Protein AF-A0A4Q5R0M1-F1 (afdb_monomer_lite)

Secondary structure (DSSP, 8-state):
-------------PPP---S-HHHHHHHHHHHHHHHHHHHHHHHHTTEEEEEEEEPPPBTTB---EEEEEEEPP-

pLDDT: mean 73.44, std 13.96, range [35.56, 90.62]

Structure (mmCIF, N/CA/C/O backbone):
data_AF-A0A4Q5R0M1-F1
#
_entry.id   AF-A0A4Q5R0M1-F1
#
loop_
_atom_site.group_PDB
_atom_site.id
_atom_site.type_symbol
_atom_site.label_atom_id
_atom_site.label_alt_id
_atom_site.label_comp_id
_atom_site.label_asym_id
_atom_site.label_entity_id
_atom_site.label_seq_id
_atom_site.pdbx_PDB_ins_code
_atom_site.Cartn_x
_atom_site.Cartn_y
_atom_site.Cartn_z
_atom_site.occupancy
_atom_site.B_iso_or_equiv
_atom_site.auth_seq_id
_atom_site.auth_comp_id
_atom_site.auth_asym_id
_atom_site.auth_atom_id
_atom_site.pdbx_PDB_model_num
ATOM 1 N N . MET A 1 1 ? 6.163 -5.141 30.339 1.00 35.56 1 MET A N 1
ATOM 2 C CA . MET A 1 1 ? 5.534 -4.341 29.268 1.00 35.56 1 MET A CA 1
ATOM 3 C C . MET A 1 1 ? 5.173 -5.292 28.139 1.00 35.56 1 MET A C 1
ATOM 5 O O . MET A 1 1 ? 6.054 -6.007 27.686 1.00 35.56 1 MET A O 1
ATOM 9 N N . LEU A 1 2 ? 3.891 -5.390 27.775 1.00 44.47 2 LEU A N 1
ATOM 10 C CA . LEU A 1 2 ? 3.417 -6.247 26.682 1.00 44.47 2 LEU A CA 1
ATOM 11 C C . LEU A 1 2 ? 3.566 -5.483 25.366 1.00 44.47 2 LEU A C 1
ATOM 13 O O . LEU A 1 2 ? 2.747 -4.624 25.049 1.00 44.47 2 LEU A O 1
ATOM 17 N N . THR A 1 3 ? 4.623 -5.770 24.615 1.00 43.75 3 THR A N 1
ATOM 18 C CA . THR A 1 3 ? 4.705 -5.380 23.206 1.00 43.75 3 THR A CA 1
ATOM 19 C C . THR A 1 3 ? 3.546 -6.072 22.476 1.00 43.75 3 THR A C 1
ATOM 21 O O . THR A 1 3 ? 3.395 -7.285 22.650 1.00 43.75 3 THR A O 1
ATOM 24 N N . PRO A 1 4 ? 2.700 -5.373 21.696 1.00 47.94 4 PRO A N 1
ATOM 25 C CA . PRO A 1 4 ? 1.681 -6.054 20.910 1.00 47.94 4 PRO A CA 1
ATOM 26 C C . PRO A 1 4 ? 2.390 -7.016 19.958 1.00 47.94 4 PRO A C 1
ATOM 28 O O . PRO A 1 4 ? 3.389 -6.644 19.338 1.00 47.94 4 PRO A O 1
ATOM 31 N N . ALA A 1 5 ? 1.898 -8.249 19.856 1.00 47.31 5 ALA A N 1
ATOM 32 C CA . ALA A 1 5 ? 2.387 -9.192 18.864 1.00 47.31 5 ALA A CA 1
ATOM 33 C C . ALA A 1 5 ? 2.149 -8.582 17.477 1.00 47.31 5 ALA A C 1
ATOM 35 O O . ALA A 1 5 ? 1.014 -8.501 17.008 1.00 47.31 5 ALA A O 1
ATOM 36 N N . PHE A 1 6 ? 3.215 -8.093 16.846 1.00 48.66 6 PHE A N 1
ATOM 37 C CA . PHE A 1 6 ? 3.187 -7.676 15.455 1.00 48.66 6 PHE A CA 1
ATOM 38 C C . PHE A 1 6 ? 2.852 -8.910 14.612 1.00 48.66 6 PHE A C 1
ATOM 40 O O . PHE A 1 6 ? 3.691 -9.790 14.418 1.00 48.66 6 PHE A O 1
ATOM 47 N N . GLN A 1 7 ? 1.599 -9.017 14.180 1.00 52.06 7 GLN A N 1
ATOM 48 C CA . GLN A 1 7 ? 1.086 -10.176 13.464 1.00 52.06 7 GLN A CA 1
ATOM 49 C C . GLN A 1 7 ? 0.692 -9.728 12.058 1.00 52.06 7 GLN A C 1
ATOM 51 O O . GLN A 1 7 ? -0.426 -9.288 11.819 1.00 52.06 7 GLN A O 1
ATOM 56 N N . GLY A 1 8 ? 1.648 -9.796 11.134 1.00 52.00 8 GLY A N 1
ATOM 57 C CA . GLY A 1 8 ? 1.387 -9.518 9.725 1.00 52.00 8 GLY A CA 1
ATOM 58 C C . GLY A 1 8 ? 2.625 -9.058 8.977 1.00 52.00 8 GLY A C 1
ATOM 59 O O . GLY A 1 8 ? 2.818 -7.868 8.762 1.00 52.00 8 GLY A O 1
ATOM 60 N N . LYS A 1 9 ? 3.464 -9.998 8.536 1.00 53.25 9 LYS A N 1
ATOM 61 C CA . LYS A 1 9 ? 4.335 -9.738 7.386 1.00 53.25 9 LYS A CA 1
ATOM 62 C C . LYS A 1 9 ? 3.569 -10.172 6.140 1.00 53.25 9 LYS A C 1
ATOM 64 O O . LYS A 1 9 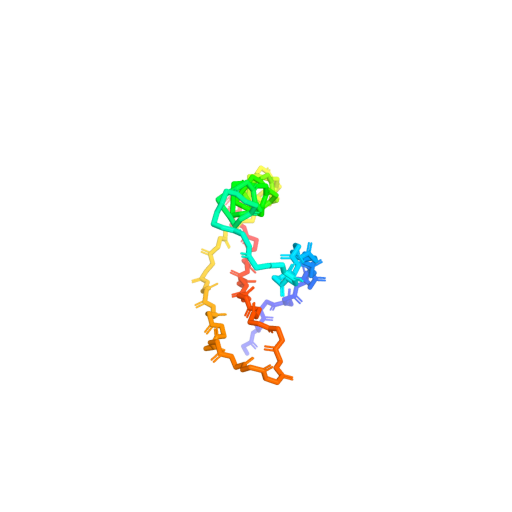? 3.604 -11.342 5.784 1.00 53.25 9 LYS A O 1
ATOM 69 N N . SER A 1 10 ? 2.835 -9.252 5.523 1.00 60.12 10 SER A N 1
ATOM 70 C CA . SER A 1 10 ? 2.350 -9.429 4.153 1.00 60.12 10 SER A CA 1
ATOM 71 C C . SER A 1 10 ? 3.309 -8.689 3.229 1.00 60.12 10 SER A C 1
ATOM 73 O O . SER A 1 10 ? 3.220 -7.472 3.082 1.00 60.12 10 SER A O 1
ATOM 75 N N . GLU A 1 11 ? 4.279 -9.405 2.672 1.00 64.69 11 GLU A N 1
ATOM 76 C CA . GLU A 1 11 ? 5.154 -8.844 1.646 1.00 64.69 11 GLU A CA 1
ATOM 77 C C . GLU A 1 11 ? 4.366 -8.733 0.334 1.00 64.69 11 GLU A C 1
ATOM 79 O O . GLU A 1 11 ? 3.758 -9.709 -0.107 1.00 64.69 11 GLU A O 1
ATOM 84 N N . VAL A 1 12 ? 4.324 -7.539 -0.265 1.00 69.62 12 VAL A N 1
ATOM 85 C CA . VAL A 1 12 ? 3.769 -7.346 -1.611 1.00 69.62 12 VAL A CA 1
ATOM 86 C C . VAL A 1 12 ? 4.919 -7.331 -2.588 1.00 69.62 12 VAL A C 1
ATOM 88 O O . VAL A 1 12 ? 5.743 -6.418 -2.562 1.00 69.62 12 VAL A O 1
ATOM 91 N N . ALA A 1 13 ? 4.951 -8.326 -3.466 1.00 69.69 13 ALA A N 1
ATOM 92 C CA . ALA A 1 13 ? 5.839 -8.296 -4.611 1.00 69.69 13 ALA A CA 1
ATOM 93 C C . ALA A 1 13 ? 5.388 -7.171 -5.553 1.00 69.69 13 ALA A C 1
ATOM 95 O O . ALA A 1 13 ? 4.290 -7.217 -6.110 1.00 69.69 13 ALA A O 1
ATOM 96 N N . LEU A 1 14 ? 6.224 -6.146 -5.696 1.00 73.94 14 LEU A N 1
ATOM 97 C CA . LEU A 1 14 ? 6.040 -5.096 -6.692 1.00 73.94 14 LEU A CA 1
ATOM 98 C C . LEU A 1 14 ? 6.715 -5.512 -7.998 1.00 73.94 14 LEU A C 1
ATOM 100 O O . LEU A 1 14 ? 7.700 -6.251 -7.990 1.00 73.94 14 LEU A O 1
ATOM 104 N N . GLU A 1 15 ? 6.215 -5.013 -9.127 1.00 73.12 15 GLU A N 1
ATOM 105 C CA . GLU A 1 15 ? 6.887 -5.224 -10.407 1.00 73.12 15 GLU A CA 1
ATOM 106 C C . GLU A 1 15 ? 8.271 -4.561 -10.387 1.00 73.12 15 GLU A C 1
ATOM 108 O O . GLU A 1 15 ? 8.381 -3.342 -10.221 1.00 73.12 15 GLU A O 1
ATOM 113 N N . GLU A 1 16 ? 9.322 -5.360 -10.590 1.00 69.44 16 GLU A N 1
ATOM 114 C CA . GLU A 1 16 ? 10.695 -4.868 -10.676 1.00 69.44 16 GLU A CA 1
ATOM 115 C C . GLU A 1 16 ? 10.949 -4.097 -11.984 1.00 69.44 16 GLU A C 1
ATOM 117 O O . GLU A 1 16 ? 10.385 -4.349 -13.065 1.00 69.44 16 GLU A O 1
ATOM 122 N N . TYR A 1 17 ? 11.841 -3.113 -11.890 1.00 66.12 17 TYR A N 1
ATOM 123 C CA . TYR A 1 17 ? 12.314 -2.368 -13.045 1.00 66.12 17 TYR A CA 1
ATOM 124 C C . TYR A 1 17 ? 13.351 -3.194 -13.817 1.00 66.12 17 TYR A C 1
ATOM 126 O O . TYR A 1 17 ? 14.452 -3.432 -13.337 1.00 66.12 17 TYR A O 1
ATOM 134 N N . SER A 1 18 ? 13.001 -3.610 -15.034 1.00 61.59 18 SER A N 1
ATOM 135 C CA . SER A 1 18 ? 13.855 -4.433 -15.904 1.00 61.59 18 SER A CA 1
ATOM 136 C C . SER A 1 18 ? 13.889 -3.971 -17.370 1.00 61.59 18 SER A C 1
ATOM 138 O O . SER A 1 18 ? 14.338 -4.714 -18.236 1.00 61.59 18 SER A O 1
ATOM 140 N N . GLY A 1 19 ? 13.402 -2.763 -17.694 1.00 58.59 19 GLY A N 1
ATOM 141 C CA . GLY A 1 19 ? 13.242 -2.322 -19.090 1.00 58.59 19 GLY A CA 1
ATOM 142 C C . GLY A 1 19 ? 13.653 -0.873 -19.349 1.00 58.59 19 GLY A C 1
ATOM 143 O O . GLY A 1 19 ? 13.442 -0.016 -18.507 1.00 58.59 19 GLY A O 1
ATOM 144 N N . LEU A 1 20 ? 14.186 -0.601 -20.545 1.00 59.44 20 LEU A N 1
ATOM 145 C CA . LEU A 1 20 ? 14.791 0.677 -20.965 1.00 59.44 20 LEU A CA 1
ATOM 146 C C . LEU A 1 20 ? 13.795 1.713 -21.550 1.00 59.44 20 LEU A C 1
ATOM 148 O O . LEU A 1 20 ? 14.175 2.511 -22.400 1.00 59.44 20 LEU A O 1
ATOM 152 N N . GLY A 1 21 ? 12.516 1.701 -21.156 1.00 69.44 21 GLY A N 1
ATOM 153 C CA . GLY A 1 21 ? 11.488 2.576 -21.749 1.00 69.44 21 GLY A CA 1
ATOM 154 C C . GLY A 1 21 ? 10.731 3.415 -20.720 1.00 69.44 21 GLY A C 1
ATOM 155 O O . GLY A 1 21 ? 10.157 2.853 -19.790 1.00 69.44 21 GLY A O 1
ATOM 156 N N . ALA A 1 22 ? 10.679 4.738 -20.918 1.00 68.50 22 ALA A N 1
ATOM 157 C CA . ALA A 1 22 ? 9.996 5.676 -20.019 1.00 68.50 22 ALA A CA 1
ATOM 158 C C . ALA A 1 22 ? 8.477 5.430 -19.928 1.00 68.50 22 ALA A C 1
ATOM 160 O O . ALA A 1 22 ? 7.916 5.465 -18.840 1.00 68.50 22 ALA A O 1
ATOM 161 N N . GLU A 1 23 ? 7.812 5.095 -21.036 1.00 69.19 23 GLU A N 1
ATOM 162 C CA . GLU A 1 23 ? 6.375 4.762 -21.032 1.00 69.19 23 GLU A CA 1
ATOM 163 C C . GLU A 1 23 ? 6.088 3.516 -20.180 1.00 69.19 23 GLU A C 1
ATOM 165 O O . GLU A 1 23 ? 5.223 3.524 -19.308 1.00 69.19 23 GLU A O 1
ATOM 170 N N . LYS A 1 24 ? 6.919 2.476 -20.325 1.00 72.81 24 LYS A N 1
ATOM 171 C CA . LYS A 1 24 ? 6.821 1.249 -19.518 1.00 72.81 24 LYS A CA 1
ATOM 172 C C . LYS A 1 24 ? 7.119 1.491 -18.037 1.00 72.81 24 LYS A C 1
ATOM 174 O O . LYS A 1 24 ? 6.692 0.694 -17.206 1.00 72.81 24 LYS A O 1
ATOM 179 N N . LEU A 1 25 ? 7.858 2.549 -17.700 1.00 75.94 25 LEU A N 1
ATOM 180 C CA . LEU A 1 25 ? 8.121 2.942 -16.318 1.00 75.94 25 LEU A CA 1
ATOM 181 C C . LEU A 1 25 ? 6.874 3.556 -15.672 1.00 75.94 25 LEU A C 1
ATOM 183 O O . LEU A 1 25 ? 6.518 3.147 -14.569 1.00 75.94 25 LEU A O 1
ATOM 187 N N . PHE A 1 26 ? 6.190 4.483 -16.349 1.00 81.12 26 PHE A N 1
ATOM 188 C CA . PHE A 1 26 ? 4.979 5.113 -15.810 1.00 81.12 26 PHE A CA 1
ATOM 189 C C . PHE A 1 26 ? 3.854 4.100 -15.586 1.00 81.12 26 PHE A C 1
ATOM 191 O O . PHE A 1 26 ? 3.276 4.067 -14.499 1.00 81.12 26 PHE A O 1
ATOM 198 N N . ASP A 1 27 ? 3.624 3.204 -16.547 1.00 83.12 27 ASP A N 1
ATOM 199 C CA . ASP A 1 27 ? 2.618 2.145 -16.413 1.00 83.12 27 ASP A CA 1
ATOM 200 C C . ASP A 1 27 ? 2.904 1.219 -15.221 1.00 83.12 27 ASP A C 1
ATOM 202 O O . ASP A 1 27 ? 1.995 0.819 -14.490 1.00 83.12 27 ASP A O 1
ATOM 206 N N . LYS A 1 28 ? 4.181 0.883 -14.997 1.00 81.44 28 LYS A N 1
ATOM 207 C CA . LYS A 1 28 ? 4.617 0.069 -13.853 1.00 81.44 28 LYS A CA 1
ATOM 208 C C . LYS A 1 28 ? 4.403 0.788 -12.527 1.00 81.44 28 LYS A C 1
ATOM 210 O O . LYS A 1 28 ? 3.887 0.189 -11.586 1.00 81.44 28 LYS A O 1
ATOM 215 N N . ILE A 1 29 ? 4.771 2.068 -12.454 1.00 82.94 29 ILE A N 1
ATOM 216 C CA . ILE A 1 29 ? 4.538 2.900 -11.267 1.00 82.94 29 ILE A CA 1
ATOM 217 C C . ILE A 1 29 ? 3.043 2.938 -10.948 1.00 82.94 29 ILE A C 1
ATOM 219 O O . ILE A 1 29 ? 2.665 2.729 -9.797 1.00 82.94 29 ILE A O 1
ATOM 223 N N . GLN A 1 30 ? 2.193 3.131 -11.959 1.00 87.06 30 GLN A N 1
ATOM 224 C CA . GLN A 1 30 ? 0.745 3.161 -11.783 1.00 87.06 30 GLN A CA 1
ATOM 225 C C . GLN A 1 30 ? 0.198 1.830 -11.244 1.00 87.06 30 GLN A C 1
ATOM 227 O O . GLN A 1 30 ? -0.575 1.839 -10.284 1.00 87.06 30 GLN A O 1
ATOM 232 N N . ARG A 1 31 ? 0.619 0.684 -11.801 1.00 86.69 31 ARG A N 1
ATOM 233 C CA . ARG A 1 31 ? 0.189 -0.643 -11.315 1.00 86.69 31 ARG A CA 1
ATOM 234 C C . ARG A 1 31 ? 0.660 -0.925 -9.889 1.00 86.69 31 ARG A C 1
ATOM 236 O O . ARG A 1 31 ? -0.142 -1.345 -9.057 1.00 86.69 31 ARG A O 1
ATOM 243 N N . ASN A 1 32 ? 1.923 -0.637 -9.578 1.00 86.69 32 ASN A N 1
ATOM 244 C CA . ASN A 1 32 ? 2.464 -0.812 -8.230 1.00 86.69 32 ASN A CA 1
ATOM 245 C C . ASN A 1 32 ? 1.749 0.094 -7.213 1.00 86.69 32 ASN A C 1
ATOM 247 O O . ASN A 1 32 ? 1.402 -0.361 -6.124 1.00 86.69 32 ASN A O 1
ATOM 251 N N . ALA A 1 33 ? 1.460 1.349 -7.575 1.00 86.88 33 ALA A N 1
ATOM 252 C CA . ALA A 1 33 ? 0.694 2.263 -6.729 1.00 86.88 33 ALA A CA 1
ATOM 253 C C . ALA A 1 33 ? -0.730 1.747 -6.473 1.00 86.88 33 ALA A C 1
ATOM 255 O O . ALA A 1 33 ? -1.208 1.781 -5.339 1.00 86.88 33 ALA A O 1
ATOM 256 N N . GLN A 1 34 ? -1.397 1.217 -7.502 1.00 90.62 34 GLN A N 1
ATOM 257 C CA . GLN A 1 34 ? -2.719 0.613 -7.355 1.00 90.62 34 GLN A CA 1
ATOM 258 C C . GLN A 1 34 ? -2.696 -0.584 -6.392 1.00 90.62 34 GLN A C 1
ATOM 260 O O . GLN A 1 34 ? -3.552 -0.654 -5.510 1.00 90.62 34 GLN A O 1
ATOM 265 N N . LEU A 1 35 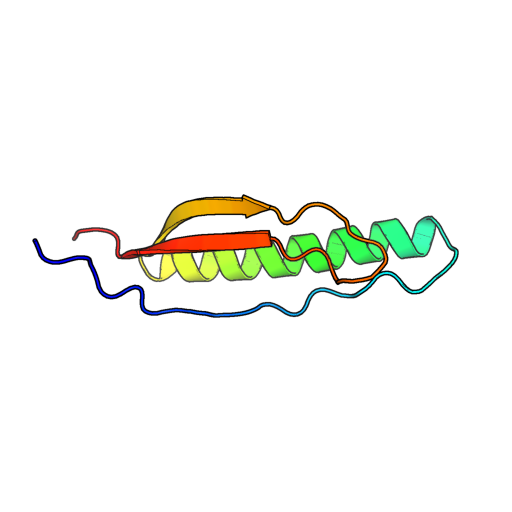? -1.725 -1.495 -6.525 1.00 87.62 35 LEU A N 1
ATOM 266 C CA . LEU A 1 35 ? -1.587 -2.666 -5.648 1.00 87.62 35 LEU A CA 1
ATOM 267 C C . LEU A 1 35 ? -1.389 -2.263 -4.182 1.00 87.62 35 LEU A C 1
ATOM 269 O O . LEU A 1 35 ? -2.084 -2.774 -3.302 1.00 87.62 35 LEU A O 1
ATOM 273 N N . ILE A 1 36 ? -0.490 -1.307 -3.926 1.00 86.56 36 ILE A N 1
ATOM 274 C CA . ILE A 1 36 ? -0.245 -0.783 -2.576 1.00 86.56 36 ILE A CA 1
ATOM 275 C C . ILE A 1 36 ? -1.536 -0.181 -2.012 1.00 86.56 36 ILE A C 1
ATOM 277 O O . ILE A 1 36 ? -1.966 -0.559 -0.926 1.00 86.56 36 ILE A O 1
ATOM 281 N N . ASN A 1 37 ? -2.212 0.692 -2.764 1.00 89.62 37 ASN A N 1
ATOM 282 C CA . ASN A 1 37 ? -3.440 1.348 -2.309 1.00 89.62 37 ASN A CA 1
ATOM 283 C C . ASN A 1 37 ? -4.566 0.353 -1.989 1.00 89.62 37 A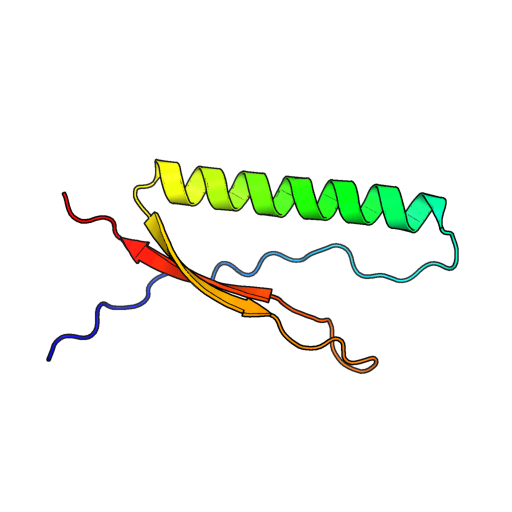SN A C 1
ATOM 285 O O . ASN A 1 37 ? -5.272 0.524 -0.992 1.00 89.62 37 ASN A O 1
ATOM 289 N N . GLN A 1 38 ? -4.730 -0.694 -2.804 1.00 89.31 38 GLN A N 1
ATOM 290 C CA . GLN A 1 38 ? -5.705 -1.757 -2.549 1.00 89.31 38 GLN A CA 1
ATOM 291 C C . GLN A 1 38 ? -5.411 -2.487 -1.236 1.00 89.31 38 GLN A C 1
ATOM 293 O O . GLN A 1 38 ? -6.321 -2.691 -0.430 1.00 89.31 38 GLN A O 1
ATOM 298 N N . GLN A 1 39 ? -4.149 -2.836 -0.983 1.00 86.62 39 GLN A N 1
ATOM 299 C CA . GLN A 1 39 ? -3.779 -3.535 0.243 1.00 86.62 39 GLN A CA 1
ATOM 300 C C . GLN A 1 39 ? -3.912 -2.642 1.483 1.00 86.62 39 GLN A C 1
ATOM 302 O O . GLN A 1 39 ? -4.462 -3.086 2.492 1.00 86.62 39 GLN A O 1
ATOM 307 N N . LEU A 1 40 ? -3.471 -1.381 1.402 1.00 86.88 40 LEU A N 1
ATOM 308 C CA . LEU A 1 40 ? -3.641 -0.404 2.481 1.00 86.88 40 LEU A CA 1
ATOM 309 C C . LEU A 1 40 ? -5.124 -0.239 2.835 1.00 86.88 40 LEU A C 1
ATOM 311 O O . LEU A 1 40 ? -5.485 -0.312 4.007 1.00 86.88 40 LEU A O 1
ATOM 315 N N . SER A 1 41 ? -5.990 -0.118 1.825 1.00 88.81 41 SER A N 1
ATOM 316 C CA . SER A 1 41 ? -7.440 -0.005 2.021 1.00 88.81 41 SER A CA 1
ATOM 317 C C . SER A 1 41 ? -8.027 -1.243 2.703 1.00 88.81 41 SER A C 1
ATOM 319 O O . SER A 1 41 ? -8.810 -1.116 3.644 1.00 88.81 41 SER A O 1
ATOM 321 N N . ALA A 1 42 ? -7.627 -2.445 2.276 1.00 87.44 42 ALA A N 1
ATOM 322 C CA . ALA A 1 42 ? -8.083 -3.695 2.881 1.00 87.44 42 ALA A CA 1
ATOM 323 C C . ALA A 1 42 ? -7.660 -3.815 4.355 1.00 87.44 42 ALA A C 1
ATOM 325 O O . ALA A 1 42 ? -8.462 -4.221 5.198 1.00 87.44 42 ALA A O 1
ATOM 326 N N . LEU A 1 43 ? -6.426 -3.417 4.684 1.00 86.31 43 LEU A N 1
ATOM 327 C CA . LEU A 1 43 ? -5.930 -3.384 6.061 1.00 86.31 43 LEU A CA 1
ATOM 328 C C . LEU A 1 43 ? -6.721 -2.387 6.915 1.00 86.31 43 LEU A C 1
ATOM 330 O O . LEU A 1 43 ? -7.150 -2.742 8.014 1.00 86.31 43 LEU A O 1
ATOM 334 N N . THR A 1 44 ? -6.990 -1.186 6.399 1.00 87.44 44 THR A N 1
ATOM 335 C CA . THR A 1 44 ? -7.804 -0.180 7.095 1.00 87.44 44 THR A CA 1
ATOM 336 C C . THR A 1 44 ? -9.225 -0.672 7.366 1.00 87.44 44 THR A C 1
ATOM 338 O O . THR A 1 44 ? -9.687 -0.580 8.502 1.00 87.44 44 THR A O 1
ATOM 341 N N . VAL A 1 45 ? -9.902 -1.269 6.378 1.00 89.31 45 VAL A N 1
ATOM 342 C CA . VAL A 1 45 ? -11.242 -1.867 6.562 1.00 89.31 45 VAL A CA 1
ATOM 343 C C . VAL A 1 45 ? -11.217 -2.992 7.599 1.00 89.31 45 VAL A C 1
ATOM 345 O O . VAL A 1 45 ? -12.140 -3.124 8.399 1.00 89.31 45 VAL A O 1
ATOM 348 N N . ALA A 1 46 ? -10.137 -3.773 7.645 1.00 85.62 46 ALA A N 1
ATOM 349 C CA . ALA A 1 46 ? -9.930 -4.809 8.652 1.00 85.62 46 ALA A CA 1
ATOM 350 C C . ALA A 1 46 ? -9.536 -4.256 10.040 1.00 85.62 46 ALA A C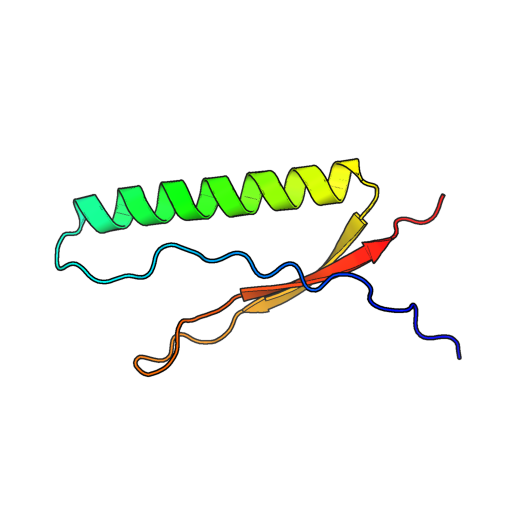 1
ATOM 352 O O . ALA A 1 46 ? -9.172 -5.038 10.927 1.00 85.62 46 ALA A O 1
ATOM 353 N N . GLY A 1 47 ? -9.590 -2.938 10.252 1.00 86.81 47 GLY A N 1
ATOM 354 C CA . GLY A 1 47 ? -9.293 -2.291 11.526 1.00 86.81 47 GLY A CA 1
ATOM 355 C C . GLY A 1 47 ? -7.805 -2.281 11.858 1.00 86.81 47 GLY A C 1
ATOM 356 O O . GLY A 1 47 ? -7.441 -2.453 13.02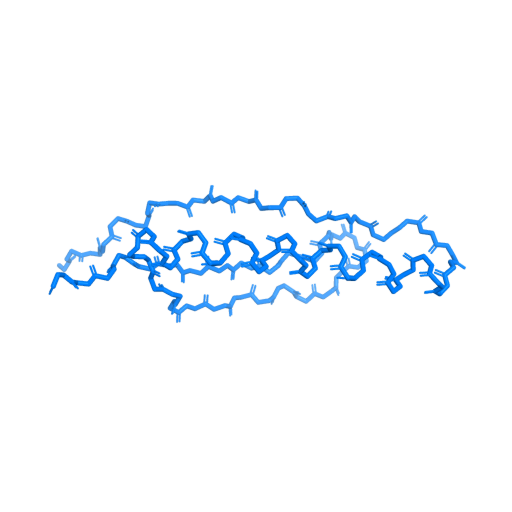0 1.00 86.81 47 GLY A O 1
ATOM 357 N N . TRP A 1 48 ? -6.936 -2.162 10.856 1.00 87.19 48 TRP A N 1
ATOM 358 C CA . TRP A 1 48 ? -5.509 -1.922 11.048 1.00 87.19 48 TRP A CA 1
ATOM 359 C C . TRP A 1 48 ? -5.158 -0.470 10.730 1.00 87.19 48 TRP A C 1
ATOM 361 O O . TRP A 1 48 ? -5.585 0.089 9.723 1.00 87.19 48 TRP A O 1
ATOM 371 N N . GLU A 1 49 ? -4.330 0.124 11.579 1.00 86.50 49 GLU A N 1
ATOM 372 C CA . GLU A 1 49 ? -3.811 1.481 11.430 1.00 86.50 49 GLU A CA 1
ATOM 373 C C . GLU A 1 49 ? -2.327 1.426 11.078 1.00 86.50 49 GLU A C 1
ATOM 375 O O . GLU A 1 49 ? -1.562 0.718 11.741 1.00 86.50 49 GLU A O 1
ATOM 380 N N . LEU A 1 50 ? -1.915 2.184 10.058 1.00 86.69 50 LEU A N 1
ATOM 381 C CA . LEU A 1 50 ? -0.504 2.375 9.729 1.00 86.69 50 LEU A CA 1
ATOM 382 C C . LEU A 1 50 ? 0.162 3.204 10.832 1.00 86.69 50 LEU A C 1
ATOM 384 O O . LEU A 1 50 ? -0.278 4.313 11.127 1.00 86.69 50 LEU A O 1
ATOM 388 N N . THR A 1 51 ? 1.231 2.678 11.423 1.00 86.81 51 THR A N 1
ATOM 389 C CA . THR A 1 51 ? 1.983 3.353 12.487 1.00 86.81 51 THR A CA 1
ATOM 390 C C . THR A 1 51 ? 3.320 3.884 12.003 1.00 86.81 51 THR A C 1
ATOM 392 O O . THR A 1 51 ? 3.705 4.982 12.389 1.00 86.81 51 THR A O 1
ATOM 395 N N . GLU A 1 52 ? 4.034 3.120 11.171 1.00 83.62 52 GLU A N 1
ATOM 396 C CA . GLU A 1 52 ? 5.376 3.483 10.700 1.00 83.62 52 GLU A CA 1
ATOM 397 C C . GLU A 1 52 ? 5.598 3.050 9.250 1.00 83.62 52 GLU A C 1
ATOM 399 O O . GLU A 1 52 ? 5.042 2.055 8.781 1.00 83.62 52 GLU A O 1
ATOM 404 N N . THR A 1 53 ? 6.432 3.803 8.533 1.00 86.06 53 THR A N 1
ATOM 405 C CA . THR A 1 53 ? 6.882 3.481 7.174 1.00 86.06 53 THR A CA 1
ATOM 406 C C . THR A 1 53 ? 8.404 3.525 7.131 1.00 86.06 53 THR A C 1
ATOM 408 O O . THR A 1 53 ? 9.008 4.546 7.448 1.00 86.06 53 THR A O 1
ATOM 411 N N . HIS A 1 54 ? 9.025 2.430 6.702 1.00 82.00 54 HIS A N 1
ATOM 412 C CA . HIS A 1 54 ? 10.466 2.319 6.505 1.00 82.00 54 HIS A CA 1
ATOM 413 C C . HIS A 1 54 ? 10.747 2.132 5.016 1.00 82.00 54 HIS A C 1
ATOM 415 O O . HIS A 1 54 ? 10.702 1.015 4.495 1.00 82.00 54 HIS A O 1
ATOM 421 N N . ALA A 1 55 ? 11.020 3.232 4.322 1.00 79.19 55 ALA A N 1
ATOM 422 C CA . ALA A 1 55 ? 11.477 3.178 2.941 1.00 79.19 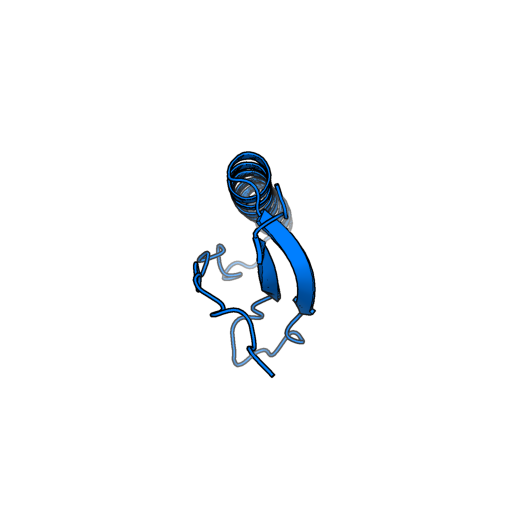55 ALA A CA 1
ATOM 423 C C . ALA A 1 55 ? 12.921 2.660 2.906 1.00 79.19 55 ALA A C 1
ATOM 425 O O . ALA A 1 55 ? 13.808 3.254 3.522 1.00 79.19 55 ALA A O 1
ATOM 426 N N . ALA A 1 56 ? 13.169 1.551 2.203 1.00 68.75 56 ALA A N 1
ATOM 427 C CA . ALA A 1 56 ? 14.539 1.157 1.913 1.00 68.75 56 ALA A CA 1
ATOM 428 C C . ALA A 1 56 ? 15.139 2.131 0.885 1.00 68.75 56 ALA A C 1
ATOM 430 O O . ALA A 1 56 ? 14.480 2.444 -0.112 1.00 68.75 56 ALA A O 1
ATOM 431 N N . PRO A 1 57 ? 16.380 2.599 1.093 1.00 64.19 57 PRO A N 1
ATOM 432 C CA . PRO A 1 57 ? 17.086 3.351 0.070 1.00 64.19 57 PRO A CA 1
ATOM 433 C C . PRO A 1 57 ? 17.243 2.488 -1.185 1.00 64.19 57 PRO A C 1
ATOM 435 O O . PRO A 1 57 ? 17.454 1.276 -1.100 1.00 64.19 57 PRO A O 1
ATOM 438 N N . PHE A 1 58 ? 17.145 3.118 -2.354 1.00 62.47 58 PHE A N 1
ATOM 439 C CA . PHE A 1 58 ? 17.389 2.436 -3.617 1.00 62.47 58 PHE A CA 1
ATOM 440 C C . PHE A 1 58 ? 18.836 1.931 -3.664 1.00 62.47 58 PHE A C 1
ATOM 442 O O . PHE A 1 58 ? 19.775 2.724 -3.587 1.00 62.47 58 PHE A O 1
ATOM 449 N N . ALA A 1 59 ? 19.015 0.617 -3.798 1.00 59.44 59 ALA A N 1
ATOM 450 C CA . ALA A 1 59 ? 20.314 -0.015 -3.970 1.00 59.44 59 ALA A CA 1
ATOM 451 C C . ALA A 1 59 ? 20.306 -0.815 -5.275 1.00 59.44 59 ALA A C 1
ATOM 453 O O . ALA A 1 59 ? 19.467 -1.681 -5.469 1.00 59.44 59 ALA A O 1
ATOM 454 N N . ALA A 1 60 ? 21.266 -0.575 -6.169 1.00 56.84 60 ALA A N 1
ATOM 455 C CA . ALA A 1 60 ? 21.317 -1.277 -7.457 1.00 56.84 60 ALA A CA 1
ATOM 456 C C . ALA A 1 60 ? 21.458 -2.812 -7.322 1.00 56.84 60 ALA A C 1
ATOM 458 O O . ALA A 1 60 ? 21.129 -3.539 -8.251 1.00 56.84 60 ALA A O 1
ATOM 459 N N . ALA A 1 61 ? 21.936 -3.297 -6.169 1.00 62.88 61 ALA A N 1
ATOM 460 C CA . ALA A 1 61 ? 22.140 -4.716 -5.874 1.00 62.88 61 ALA A CA 1
ATOM 461 C C . ALA A 1 61 ? 20.993 -5.373 -5.076 1.00 62.88 61 ALA A C 1
ATOM 463 O O . ALA A 1 61 ? 21.058 -6.574 -4.822 1.00 62.88 61 ALA A O 1
ATOM 464 N N . ALA A 1 62 ? 19.974 -4.618 -4.645 1.00 56.94 62 ALA A N 1
ATOM 465 C CA . ALA A 1 62 ? 18.852 -5.157 -3.879 1.00 56.94 62 ALA A CA 1
ATOM 466 C C . ALA A 1 62 ? 17.552 -4.404 -4.201 1.00 56.94 62 ALA A C 1
ATOM 468 O O . ALA A 1 62 ? 17.552 -3.172 -4.186 1.00 56.94 62 ALA A O 1
ATOM 469 N N . PRO A 1 63 ? 16.430 -5.102 -4.447 1.00 58.41 63 PRO A N 1
ATOM 470 C CA . PRO A 1 63 ? 15.162 -4.437 -4.707 1.00 58.41 63 PRO A CA 1
ATOM 471 C C . PRO A 1 63 ? 14.798 -3.525 -3.529 1.00 58.41 63 PRO A C 1
ATOM 473 O O . PRO A 1 63 ? 14.789 -3.937 -2.366 1.00 58.41 63 PRO A O 1
ATOM 476 N N . ALA A 1 64 ? 14.535 -2.253 -3.830 1.00 64.38 64 ALA A N 1
ATOM 477 C CA . ALA A 1 64 ? 14.123 -1.279 -2.831 1.00 64.38 64 ALA A CA 1
ATOM 478 C C . ALA A 1 64 ? 12.726 -1.657 -2.317 1.00 64.38 64 ALA A C 1
ATOM 480 O O . ALA A 1 64 ? 11.734 -1.502 -3.025 1.00 64.38 64 ALA A O 1
ATOM 481 N N . ALA A 1 65 ? 12.646 -2.168 -1.089 1.00 68.94 65 ALA A N 1
ATOM 482 C CA . ALA A 1 65 ? 11.386 -2.539 -0.456 1.00 68.94 65 ALA A CA 1
ATOM 483 C C . ALA A 1 65 ? 10.986 -1.500 0.598 1.00 68.94 65 ALA A C 1
ATOM 485 O O . ALA A 1 65 ? 11.720 -1.255 1.556 1.00 68.94 65 ALA A O 1
ATOM 486 N N . THR A 1 66 ? 9.796 -0.916 0.460 1.00 76.25 66 THR A N 1
ATOM 487 C CA . THR A 1 66 ? 9.201 -0.120 1.542 1.00 76.25 66 THR A CA 1
ATOM 488 C C . THR A 1 66 ? 8.459 -1.051 2.491 1.00 76.25 66 THR A C 1
ATOM 490 O O . THR A 1 66 ? 7.635 -1.854 2.060 1.00 76.25 66 THR A O 1
ATOM 493 N N . ARG A 1 67 ? 8.762 -0.963 3.787 1.00 80.38 67 ARG A N 1
ATOM 494 C CA . ARG A 1 67 ? 8.112 -1.757 4.835 1.00 80.38 67 ARG A CA 1
ATOM 495 C C . ARG A 1 67 ? 7.134 -0.885 5.606 1.00 80.38 67 ARG A C 1
ATOM 497 O O . ARG A 1 67 ? 7.490 0.211 6.027 1.00 80.38 67 ARG A O 1
ATOM 504 N N . TYR A 1 68 ? 5.935 -1.401 5.832 1.00 83.38 68 TYR A N 1
ATOM 505 C CA . TYR A 1 68 ? 4.874 -0.712 6.557 1.00 83.38 68 TYR A CA 1
ATOM 506 C C . TYR A 1 68 ? 4.564 -1.465 7.852 1.00 83.38 68 TYR A C 1
ATOM 508 O O . TYR A 1 68 ? 4.386 -2.685 7.838 1.00 83.38 68 TYR A O 1
ATOM 516 N N . LEU A 1 69 ? 4.522 -0.745 8.970 1.00 82.31 69 LEU A N 1
ATOM 517 C CA . LEU A 1 69 ? 4.170 -1.283 10.279 1.00 82.31 69 LEU A CA 1
ATOM 518 C C . LEU A 1 69 ? 2.718 -0.925 10.586 1.00 82.31 69 LEU A C 1
ATOM 520 O O . LEU A 1 69 ? 2.355 0.248 10.553 1.00 82.31 69 LEU A O 1
ATOM 524 N N . PHE A 1 70 ? 1.905 -1.927 10.907 1.00 84.94 70 PHE A N 1
ATOM 525 C CA . PHE A 1 70 ? 0.514 -1.739 11.301 1.00 84.94 70 PHE A CA 1
ATOM 526 C C . PHE A 1 70 ? 0.275 -2.203 12.730 1.00 84.94 70 PHE A C 1
ATOM 528 O O . PHE A 1 70 ? 0.869 -3.179 13.197 1.00 84.94 70 PHE A O 1
ATOM 535 N N . ARG A 1 71 ? -0.675 -1.549 13.395 1.00 85.19 71 ARG A N 1
ATOM 536 C CA . ARG A 1 71 ? -1.264 -2.018 14.652 1.00 85.19 71 ARG A CA 1
ATOM 537 C C . ARG A 1 71 ? -2.761 -2.226 14.485 1.00 85.19 71 ARG A C 1
ATOM 539 O O . ARG A 1 71 ? -3.388 -1.581 13.648 1.00 85.19 71 ARG A O 1
ATOM 546 N N . LYS A 1 72 ? -3.349 -3.089 15.309 1.00 85.00 72 LYS A N 1
ATOM 547 C CA . LYS A 1 72 ? -4.805 -3.212 15.371 1.00 85.00 72 LYS A CA 1
ATOM 548 C C . LYS A 1 72 ? -5.390 -1.939 15.992 1.00 85.00 72 LYS A C 1
ATOM 550 O O . LYS A 1 72 ? -4.902 -1.501 17.038 1.00 85.00 72 LYS A O 1
ATOM 555 N N . ALA A 1 73 ? -6.399 -1.357 15.350 1.00 80.31 73 ALA A N 1
ATOM 556 C CA . ALA A 1 73 ? -7.192 -0.274 15.913 1.00 80.31 73 ALA A CA 1
ATOM 557 C C . ALA A 1 73 ? -7.805 -0.748 17.237 1.00 80.31 73 ALA A C 1
ATOM 559 O O . ALA A 1 73 ? -8.222 -1.906 17.363 1.00 80.31 73 ALA A O 1
ATOM 560 N N . LYS A 1 74 ? -7.810 0.127 18.245 1.00 72.69 74 LYS A N 1
ATOM 561 C CA . LYS A 1 74 ? -8.526 -0.164 19.491 1.00 72.69 74 LYS A CA 1
ATOM 562 C C . LYS A 1 74 ? -10.037 -0.097 19.207 1.00 72.69 74 LYS A C 1
ATOM 564 O O . LYS A 1 74 ? -10.419 0.747 18.398 1.00 72.69 74 LYS A O 1
ATOM 569 N N . PRO A 1 75 ? -10.852 -0.977 19.816 1.00 63.78 75 PRO A N 1
ATOM 570 C CA . PRO A 1 75 ? -12.308 -0.902 19.723 1.00 63.78 75 PRO A CA 1
ATOM 571 C C . PRO A 1 75 ? -12.856 0.459 20.154 1.00 63.78 75 PRO A C 1
ATOM 573 O O . PRO A 1 75 ? -12.238 1.076 21.056 1.00 63.78 75 PRO A O 1
#

Sequence (75 aa):
MLTPAFQGKSEVALEEYSGLGAEKLFDKIQRNAQLINQQLSALTVAGWELTETHAAPFAAAAPAATRYLFRKAKP

Radius of gyration: 15.21 Å; chains: 1; bounding box: 34×16×51 Å

Foldseek 3Di:
DDDPPQPDDPFDDQDDDDDDDPVVVVVSVVVRVVVVVVVVVVCVVVQKDWDDWDFAPDDPVDPTDIDTGIDGHDD